Protein AF-A0AAP8KL09-F1 (afdb_monomer)

Foldseek 3Di:
DDDLQVLLVQLLVLLLVLLLVCLCVVCVPDDPVVSVVVSCVCLDLVNQLVVLVVVPVLVVDDDDPVCVVVVVSPDSVSSSSSSSSVSSVCCVVPNSD

InterPro domains:
  IPR000999 Ribonuclease III domain [PF14622] (2-96)
  IPR000999 Ribonuclease III domain [PS00517] (5-13)
  IPR000999 Ribonuclease III domain [PS50142] (1-95)
  IPR000999 Ribonuclease III domain [SM00535] (1-97)
  IPR000999 Ribonuclease III domain [cd00593] (1-97)
  IPR036389 Ribonuclease III, endonuclease domain superfamily [G3DSA:1.10.1520.10] (1-97)
  IPR036389 Ribonuclease III, endonuclease domain superfamily [SSF69065] (3-97)

Radius of gyration: 14.86 Å; Cα contacts (8 Å, |Δi|>4): 96; chains: 1; bounding box: 31×24×46 Å

Structure (mmCIF, N/CA/C/O backbone):
data_AF-A0AAP8KL09-F1
#
_entry.id   AF-A0AAP8KL09-F1
#
loop_
_atom_site.group_PDB
_atom_site.id
_atom_site.type_symbol
_atom_site.label_atom_id
_atom_site.label_alt_id
_atom_site.label_comp_id
_atom_site.label_asym_id
_atom_site.label_entity_id
_atom_site.label_seq_id
_atom_site.pdbx_PDB_ins_code
_atom_site.Cartn_x
_atom_site.Cartn_y
_atom_site.Cartn_z
_atom_site.occupancy
_atom_site.B_iso_or_equiv
_atom_site.auth_seq_id
_atom_site.auth_comp_id
_atom_site.auth_asym_id
_atom_site.auth_atom_id
_atom_site.pdbx_PDB_model_num
ATOM 1 N N . LEU A 1 1 ? -12.635 -9.277 17.211 1.00 55.38 1 LEU A N 1
ATOM 2 C CA . LEU A 1 1 ? -12.216 -8.737 15.905 1.00 55.38 1 LEU A CA 1
ATOM 3 C C . LEU A 1 1 ? -10.711 -8.798 15.923 1.00 55.38 1 LEU A C 1
ATOM 5 O O . LEU A 1 1 ? -10.133 -8.197 16.820 1.00 55.38 1 LEU A O 1
ATOM 9 N N . ASP A 1 2 ? -10.127 -9.599 15.041 1.00 76.25 2 ASP A N 1
ATOM 10 C CA . ASP A 1 2 ? -8.680 -9.582 14.847 1.00 76.25 2 ASP A CA 1
ATOM 11 C C . ASP A 1 2 ? -8.278 -8.287 14.136 1.00 76.25 2 ASP A C 1
ATOM 13 O O . ASP A 1 2 ? -9.088 -7.678 13.429 1.00 76.25 2 ASP A O 1
ATOM 17 N N . HIS A 1 3 ? -7.044 -7.849 14.368 1.00 85.25 3 HIS A N 1
ATOM 18 C CA . HIS A 1 3 ? -6.483 -6.662 13.733 1.00 85.25 3 HIS A CA 1
ATOM 19 C C . HIS A 1 3 ? -6.243 -6.909 12.235 1.00 85.25 3 HIS A C 1
ATOM 21 O O . HIS A 1 3 ? -5.990 -8.035 11.801 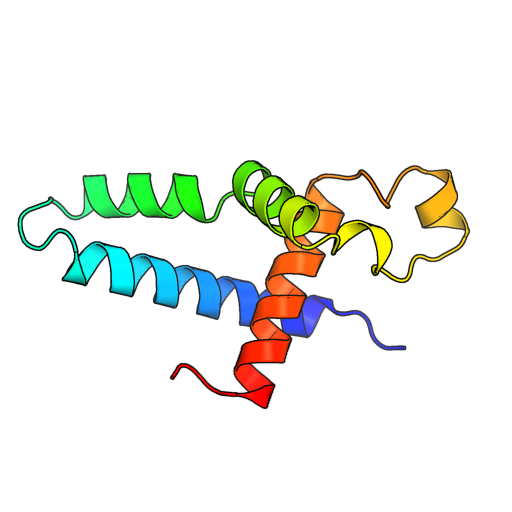1.00 85.25 3 HIS A O 1
ATOM 27 N N . ASN A 1 4 ? -6.338 -5.850 11.433 1.00 94.25 4 ASN A N 1
ATOM 28 C CA . ASN A 1 4 ? -6.195 -5.895 9.977 1.00 94.25 4 ASN A CA 1
ATOM 29 C C . ASN A 1 4 ? -4.730 -5.900 9.493 1.00 94.25 4 ASN A C 1
ATOM 31 O O . ASN A 1 4 ? -4.509 -6.006 8.293 1.00 94.25 4 ASN A O 1
ATOM 35 N N . GLU A 1 5 ? -3.750 -5.891 10.397 1.00 96.56 5 GLU A N 1
ATOM 36 C CA . GLU A 1 5 ? -2.302 -5.855 10.110 1.00 96.56 5 GLU A CA 1
ATOM 37 C C . GLU A 1 5 ? -1.837 -6.978 9.156 1.00 96.56 5 GLU A C 1
ATOM 39 O O . GLU A 1 5 ? -0.953 -6.799 8.324 1.00 96.56 5 GLU A O 1
ATOM 44 N N . ARG A 1 6 ? -2.454 -8.169 9.220 1.00 97.50 6 ARG A N 1
ATOM 45 C CA . ARG A 1 6 ? -2.134 -9.261 8.275 1.00 97.50 6 ARG A CA 1
ATOM 46 C C . ARG A 1 6 ? -2.629 -8.987 6.855 1.00 97.50 6 ARG A C 1
ATOM 48 O O . ARG A 1 6 ? -2.022 -9.472 5.904 1.00 97.50 6 ARG A O 1
ATOM 55 N N . LEU A 1 7 ? -3.757 -8.289 6.728 1.00 98.00 7 LEU A N 1
ATOM 56 C CA . LEU A 1 7 ? -4.298 -7.877 5.435 1.00 98.00 7 LEU A CA 1
ATOM 57 C C . LEU A 1 7 ? -3.510 -6.695 4.883 1.00 98.00 7 LEU A C 1
ATOM 59 O O . LEU A 1 7 ? -3.254 -6.686 3.690 1.00 98.00 7 LEU A O 1
ATOM 63 N N . GLU A 1 8 ? -3.107 -5.753 5.737 1.00 98.31 8 GLU A N 1
ATOM 64 C CA . GLU A 1 8 ? -2.200 -4.647 5.401 1.00 98.31 8 GLU A CA 1
ATOM 65 C C . GLU A 1 8 ? -0.899 -5.185 4.804 1.00 98.31 8 GLU A C 1
ATOM 67 O O . GLU A 1 8 ? -0.601 -4.904 3.649 1.00 98.31 8 GLU A O 1
ATOM 72 N N . PHE A 1 9 ? -0.213 -6.085 5.518 1.00 98.06 9 PHE A N 1
ATOM 73 C CA . PHE A 1 9 ? 1.016 -6.722 5.038 1.00 98.06 9 PHE A CA 1
ATOM 74 C C . PHE A 1 9 ? 0.871 -7.363 3.645 1.00 98.06 9 PHE A C 1
ATOM 76 O O . PHE A 1 9 ? 1.765 -7.271 2.807 1.00 98.06 9 PHE A O 1
ATOM 83 N N . LEU A 1 10 ? -0.251 -8.045 3.389 1.00 98.25 10 LEU A N 1
ATOM 84 C CA . LEU A 1 10 ? -0.525 -8.627 2.073 1.00 98.25 10 LEU A CA 1
ATOM 85 C C . LEU A 1 10 ? -0.853 -7.547 1.033 1.00 98.25 10 LEU A C 1
ATOM 87 O O . LEU A 1 10 ? -0.415 -7.632 -0.112 1.00 98.25 10 LEU A O 1
ATOM 91 N N . GLY A 1 11 ? -1.659 -6.570 1.429 1.00 98.44 11 GLY A N 1
ATOM 92 C CA . GLY A 1 11 ? -2.152 -5.498 0.584 1.00 98.44 11 GLY A CA 1
ATOM 93 C C . GLY A 1 11 ? -1.055 -4.576 0.083 1.00 98.44 11 GLY A C 1
ATOM 94 O O . GLY A 1 11 ? -1.092 -4.225 -1.092 1.00 98.44 11 GLY A O 1
ATOM 95 N N . ASP A 1 12 ? -0.058 -4.266 0.913 1.00 98.25 12 ASP A N 1
ATOM 96 C CA . ASP A 1 12 ? 1.145 -3.526 0.516 1.00 98.25 12 ASP A CA 1
ATOM 97 C C . ASP A 1 12 ? 1.858 -4.230 -0.650 1.00 98.25 12 ASP A C 1
ATOM 99 O O . ASP A 1 12 ? 2.005 -3.671 -1.738 1.00 98.25 12 ASP A O 1
ATOM 103 N N . ALA A 1 13 ? 2.164 -5.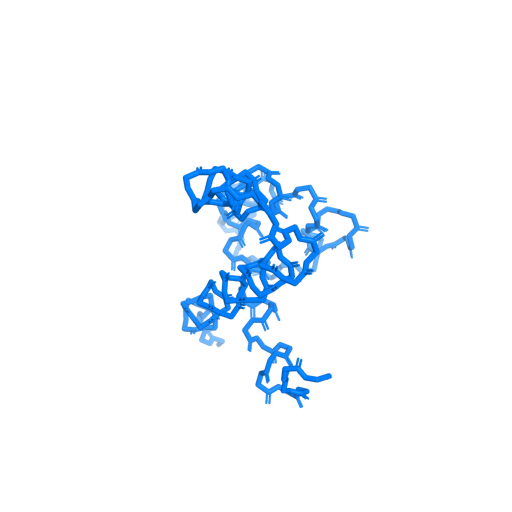523 -0.502 1.00 98.19 13 ALA A N 1
ATOM 104 C CA . ALA A 1 13 ? 2.814 -6.301 -1.558 1.00 98.19 13 ALA A CA 1
ATOM 105 C C . ALA A 1 13 ? 1.981 -6.372 -2.855 1.00 98.19 13 ALA A C 1
ATOM 107 O O . ALA A 1 13 ? 2.523 -6.290 -3.964 1.00 98.19 13 ALA A O 1
ATOM 108 N N . VAL A 1 14 ? 0.657 -6.519 -2.738 1.00 98.12 14 VAL A N 1
ATOM 109 C CA . VAL A 1 14 ? -0.258 -6.512 -3.893 1.00 98.12 14 VAL A CA 1
ATOM 110 C C . VAL A 1 14 ? -0.265 -5.143 -4.572 1.00 98.12 14 VAL A C 1
ATOM 112 O O . VAL A 1 14 ? -0.205 -5.064 -5.804 1.00 98.12 14 VAL A O 1
ATOM 115 N N . LEU A 1 15 ? -0.321 -4.065 -3.792 1.00 97.88 15 LEU A N 1
ATOM 116 C CA . LEU A 1 15 ? -0.320 -2.695 -4.283 1.00 97.88 15 LEU A CA 1
ATOM 117 C C . LEU A 1 15 ? 0.990 -2.376 -5.011 1.00 97.88 15 LEU A C 1
ATOM 119 O O . LEU A 1 15 ? 0.955 -1.879 -6.142 1.00 97.88 15 LEU A O 1
ATOM 123 N N . GLU A 1 16 ? 2.134 -2.720 -4.416 1.00 97.50 16 GLU A N 1
ATOM 124 C CA . GLU A 1 16 ? 3.450 -2.550 -5.029 1.00 97.50 16 GLU A CA 1
ATOM 125 C C . GLU A 1 16 ? 3.537 -3.264 -6.378 1.00 97.50 16 GLU A C 1
ATOM 127 O O . GLU A 1 16 ? 3.933 -2.649 -7.374 1.00 97.50 16 GLU A O 1
ATOM 132 N N . LEU A 1 17 ? 3.135 -4.540 -6.434 1.00 97.44 17 LEU A N 1
ATOM 133 C CA . LEU A 1 17 ? 3.162 -5.332 -7.661 1.00 97.44 17 LEU A CA 1
ATOM 134 C C . LEU A 1 17 ? 2.244 -4.738 -8.732 1.00 97.44 17 LEU A C 1
ATOM 136 O O . LEU A 1 17 ? 2.661 -4.589 -9.882 1.00 97.44 17 LEU A O 1
ATOM 140 N N . THR A 1 18 ? 1.016 -4.376 -8.360 1.00 97.19 18 THR A N 1
ATOM 141 C CA . THR A 1 18 ? 0.007 -3.842 -9.284 1.00 97.19 18 THR A CA 1
ATOM 142 C C . THR A 1 18 ? 0.479 -2.531 -9.908 1.00 97.19 18 THR A C 1
ATOM 144 O O . THR A 1 18 ? 0.446 -2.365 -11.131 1.00 97.19 18 THR A O 1
ATOM 147 N N . VAL A 1 19 ? 1.003 -1.610 -9.092 1.00 97.56 19 VAL A N 1
ATOM 148 C CA . VAL A 1 19 ? 1.538 -0.331 -9.578 1.00 97.56 19 VAL A CA 1
ATOM 149 C C . VAL A 1 19 ? 2.806 -0.547 -10.403 1.00 97.56 19 VAL A C 1
ATOM 151 O O . VAL A 1 19 ? 2.937 0.041 -11.479 1.00 97.56 19 VAL A O 1
ATOM 154 N N . SER A 1 20 ? 3.723 -1.415 -9.959 1.00 98.00 20 SER A N 1
ATOM 155 C CA . SER A 1 20 ? 4.916 -1.785 -10.731 1.00 98.00 20 SER A CA 1
ATOM 156 C C . SER A 1 20 ? 4.550 -2.331 -12.109 1.00 98.00 20 SER A C 1
ATOM 158 O O . SER A 1 20 ? 5.129 -1.901 -13.107 1.00 98.00 20 SER A O 1
ATOM 160 N N . ARG A 1 21 ? 3.572 -3.241 -12.179 1.00 97.56 21 ARG A N 1
ATOM 161 C CA . ARG A 1 21 ? 3.112 -3.844 -13.430 1.00 97.56 21 ARG A CA 1
ATOM 162 C C . ARG A 1 21 ? 2.504 -2.802 -14.361 1.00 97.56 21 ARG A C 1
ATOM 164 O O . ARG A 1 21 ? 2.886 -2.738 -15.528 1.00 97.56 21 ARG A O 1
ATOM 171 N N . TYR A 1 22 ? 1.616 -1.957 -13.838 1.00 97.50 22 TYR A N 1
ATOM 172 C CA . TYR A 1 22 ? 1.003 -0.881 -14.611 1.00 97.50 22 TYR A CA 1
ATOM 173 C C . TYR A 1 22 ? 2.056 0.069 -15.197 1.00 97.50 22 TYR A C 1
ATOM 175 O O . TYR A 1 22 ? 2.011 0.386 -16.385 1.00 97.50 22 TYR A O 1
ATOM 183 N N . LEU A 1 23 ? 3.031 0.503 -14.392 1.00 98.31 23 LEU A N 1
ATOM 184 C CA . LEU A 1 23 ? 4.092 1.405 -14.843 1.00 98.31 23 LEU A CA 1
ATOM 185 C C . LEU A 1 23 ? 5.007 0.755 -15.888 1.00 98.31 23 LEU A C 1
ATOM 187 O O . LEU A 1 23 ? 5.355 1.414 -16.868 1.00 98.31 23 LEU A O 1
ATOM 191 N N . PHE A 1 24 ? 5.361 -0.519 -15.698 1.00 98.12 24 PHE A N 1
ATOM 192 C CA . PHE A 1 24 ? 6.163 -1.292 -16.647 1.00 98.12 24 PHE A CA 1
ATOM 193 C C . PHE A 1 24 ? 5.489 -1.370 -18.024 1.00 98.12 24 PHE A C 1
ATOM 195 O O . PHE A 1 24 ? 6.106 -1.023 -19.031 1.00 98.12 24 PHE A O 1
ATOM 202 N N . ASP A 1 25 ? 4.205 -1.739 -18.066 1.00 97.94 25 ASP A N 1
ATOM 203 C CA . ASP A 1 25 ? 3.452 -1.864 -19.320 1.00 97.94 25 ASP A CA 1
ATOM 204 C C . ASP A 1 25 ? 3.184 -0.498 -19.971 1.00 97.94 25 ASP A C 1
ATOM 206 O O . ASP A 1 25 ? 3.235 -0.351 -21.195 1.00 97.94 25 ASP A O 1
ATOM 210 N N . LYS A 1 26 ? 2.896 0.529 -19.161 1.00 98.38 26 LYS A N 1
ATOM 211 C CA . LYS A 1 26 ? 2.531 1.861 -19.659 1.00 98.38 26 LYS A CA 1
ATOM 212 C C . LYS A 1 26 ? 3.726 2.647 -20.195 1.00 98.38 26 LYS A C 1
ATOM 214 O O . LYS A 1 26 ? 3.547 3.497 -21.072 1.00 98.38 26 LYS A O 1
ATOM 219 N N . HIS A 1 27 ? 4.925 2.389 -19.677 1.00 97.88 27 HIS A N 1
ATOM 220 C CA . HIS A 1 27 ? 6.129 3.156 -19.981 1.00 97.88 27 HIS A CA 1
ATOM 221 C C . HIS A 1 27 ? 7.321 2.262 -20.379 1.00 97.88 27 HIS A C 1
ATOM 223 O O . HIS A 1 27 ? 8.365 2.311 -19.727 1.00 97.88 27 HIS A O 1
ATOM 229 N N . PRO A 1 28 ? 7.234 1.518 -21.500 1.00 97.44 28 PRO A N 1
ATOM 230 C CA . PRO A 1 28 ? 8.225 0.498 -21.875 1.00 97.44 28 PRO A CA 1
ATOM 231 C C . PRO A 1 28 ? 9.637 1.042 -22.151 1.00 97.44 28 PRO A C 1
ATOM 233 O O . PRO A 1 28 ? 10.602 0.286 -22.150 1.00 97.44 28 PRO A O 1
ATOM 236 N N . ASN A 1 29 ? 9.768 2.349 -22.394 1.00 97.81 29 ASN A N 1
ATOM 237 C CA . ASN A 1 29 ? 11.042 3.000 -22.713 1.00 97.81 29 ASN A CA 1
ATOM 238 C C . ASN A 1 29 ? 11.633 3.795 -21.536 1.00 97.81 29 ASN A C 1
ATOM 240 O O . ASN A 1 29 ? 12.679 4.426 -21.698 1.00 97.81 29 ASN A O 1
ATOM 244 N N . LEU A 1 30 ? 10.960 3.842 -20.378 1.00 97.56 30 LEU A N 1
ATOM 245 C CA . LEU A 1 30 ? 11.496 4.544 -19.213 1.00 97.56 30 LEU A CA 1
ATOM 246 C C . LEU A 1 30 ? 12.525 3.669 -18.478 1.00 97.56 30 LEU A C 1
ATOM 248 O O . LEU A 1 30 ? 12.278 2.482 -18.272 1.00 97.56 30 LEU A O 1
ATOM 252 N N . PRO A 1 31 ? 13.654 4.244 -18.026 1.00 98.06 31 PRO A N 1
ATOM 253 C CA . PRO A 1 31 ? 14.603 3.529 -17.181 1.00 98.06 31 PRO A CA 1
ATOM 254 C C . PRO A 1 31 ? 13.980 3.097 -15.849 1.00 98.06 31 PRO A C 1
ATOM 256 O O . PRO A 1 31 ? 13.149 3.816 -15.288 1.00 98.06 31 PRO A O 1
ATOM 259 N N . GLU A 1 32 ? 14.464 1.981 -15.298 1.00 97.81 32 GLU A N 1
ATOM 260 C CA . GLU A 1 32 ? 14.022 1.424 -14.009 1.00 97.81 32 GLU A CA 1
ATOM 261 C C . GLU A 1 32 ? 13.988 2.481 -12.894 1.00 97.81 32 GLU A C 1
ATOM 263 O O . GLU A 1 32 ? 12.957 2.650 -12.250 1.00 97.81 32 GLU A O 1
ATOM 268 N N . GLY A 1 33 ? 15.041 3.291 -12.745 1.00 98.12 33 GLY A N 1
ATOM 269 C CA . GLY A 1 33 ? 15.092 4.310 -11.693 1.00 98.12 33 GLY A CA 1
ATOM 270 C C . GLY A 1 33 ? 13.982 5.369 -11.776 1.00 98.12 33 GLY A C 1
ATOM 271 O O . GLY A 1 33 ? 13.581 5.923 -10.751 1.00 98.12 33 GLY A O 1
ATOM 272 N N . ASN A 1 34 ? 13.446 5.648 -12.970 1.00 98.25 34 ASN A N 1
ATOM 273 C CA . ASN A 1 34 ? 12.292 6.535 -13.122 1.00 98.25 34 ASN A CA 1
ATOM 274 C C . ASN A 1 34 ? 11.001 5.823 -12.707 1.00 98.25 34 ASN A C 1
ATOM 276 O O . ASN A 1 34 ? 10.198 6.409 -11.982 1.00 98.25 34 ASN A O 1
ATOM 280 N N . LEU A 1 35 ? 10.826 4.562 -13.114 1.00 98.44 35 LEU A N 1
ATOM 281 C CA . LEU A 1 35 ? 9.677 3.738 -12.726 1.00 98.44 35 LEU A CA 1
ATOM 282 C C . LEU A 1 35 ? 9.617 3.564 -11.203 1.00 98.44 35 LEU A C 1
ATOM 284 O O . LEU A 1 35 ? 8.561 3.763 -10.607 1.00 98.44 35 LEU A O 1
ATOM 288 N N . THR A 1 36 ? 10.755 3.301 -10.559 1.00 97.88 36 THR A N 1
ATOM 289 C CA . THR A 1 36 ? 10.865 3.154 -9.102 1.00 97.88 36 THR A CA 1
ATOM 290 C C . THR A 1 36 ? 10.479 4.441 -8.366 1.00 97.88 36 THR A C 1
ATOM 292 O O . THR A 1 36 ? 9.710 4.393 -7.407 1.00 97.88 36 THR A O 1
ATOM 295 N N . LYS A 1 37 ? 10.913 5.616 -8.848 1.00 98.19 37 LYS A N 1
ATOM 296 C CA . LYS A 1 37 ? 10.490 6.916 -8.286 1.00 98.19 37 LYS A CA 1
ATOM 297 C C . LYS A 1 37 ? 8.991 7.169 -8.447 1.00 98.19 37 LYS A C 1
ATOM 299 O O . LYS A 1 37 ? 8.350 7.677 -7.526 1.00 98.19 37 LYS A O 1
ATOM 304 N N . MET A 1 38 ? 8.436 6.827 -9.610 1.00 98.19 38 MET A N 1
ATOM 305 C CA . MET A 1 38 ? 7.001 6.956 -9.868 1.00 98.19 38 MET A CA 1
ATOM 306 C C . MET A 1 38 ? 6.199 6.042 -8.944 1.00 98.19 38 MET A C 1
ATOM 308 O O . MET A 1 38 ? 5.284 6.525 -8.283 1.00 98.19 38 MET A O 1
ATOM 312 N N . ARG A 1 39 ? 6.581 4.762 -8.829 1.00 98.25 39 ARG A N 1
ATOM 313 C CA . ARG A 1 39 ? 5.945 3.815 -7.907 1.00 98.25 39 ARG A CA 1
ATOM 314 C C . ARG A 1 39 ? 5.968 4.351 -6.485 1.00 98.25 39 ARG A C 1
ATOM 316 O O . ARG A 1 39 ? 4.905 4.480 -5.897 1.00 98.25 39 ARG A O 1
ATOM 323 N N . ALA A 1 40 ? 7.141 4.736 -5.977 1.00 97.56 40 ALA A N 1
ATOM 324 C CA . ALA A 1 40 ? 7.295 5.255 -4.618 1.00 97.56 40 ALA A CA 1
ATOM 325 C C . ALA A 1 40 ? 6.413 6.484 -4.341 1.00 97.56 40 ALA A C 1
ATOM 327 O O . ALA A 1 40 ? 5.959 6.675 -3.223 1.00 97.56 40 ALA A O 1
ATOM 328 N N . THR A 1 41 ? 6.144 7.311 -5.356 1.00 97.31 41 THR A N 1
ATOM 329 C CA . THR A 1 41 ? 5.240 8.465 -5.225 1.00 97.31 41 THR A CA 1
ATOM 330 C C . THR A 1 41 ? 3.764 8.049 -5.199 1.00 97.31 41 THR A C 1
ATOM 332 O O . THR A 1 41 ? 2.941 8.714 -4.577 1.00 97.31 41 THR A O 1
ATOM 335 N N . ILE A 1 42 ? 3.404 6.965 -5.886 1.00 96.38 42 ILE A N 1
ATOM 336 C CA . ILE A 1 42 ? 2.026 6.461 -5.947 1.00 96.38 42 ILE A CA 1
ATOM 337 C C . ILE A 1 42 ? 1.672 5.672 -4.683 1.00 96.38 42 ILE A C 1
ATOM 339 O O . ILE A 1 42 ? 0.574 5.845 -4.164 1.00 96.38 42 ILE A O 1
ATOM 343 N N . VAL A 1 43 ? 2.590 4.834 -4.194 1.00 96.88 43 VAL A N 1
ATOM 344 C CA . VAL A 1 43 ? 2.355 3.918 -3.062 1.00 96.88 43 VAL A CA 1
ATOM 345 C C . VAL A 1 43 ? 2.742 4.513 -1.704 1.00 96.88 43 VAL A C 1
ATOM 347 O O . VAL A 1 43 ? 2.839 3.795 -0.724 1.00 96.88 43 VAL A O 1
ATOM 350 N N . CYS A 1 44 ? 2.999 5.821 -1.616 1.00 97.38 44 CYS A N 1
ATOM 351 C CA . CYS A 1 44 ? 3.323 6.453 -0.338 1.00 97.38 44 CYS A CA 1
ATOM 352 C C . CYS A 1 44 ? 2.075 6.854 0.457 1.00 97.38 44 CYS A C 1
ATOM 354 O O . CYS A 1 44 ? 1.042 7.207 -0.117 1.00 97.38 44 CYS A O 1
ATOM 356 N N . GLU A 1 45 ? 2.224 6.915 1.783 1.00 97.81 45 GLU A N 1
ATOM 357 C CA . GLU A 1 45 ? 1.164 7.268 2.738 1.00 97.81 45 GLU A CA 1
ATOM 358 C C . GLU A 1 45 ? 0.320 8.493 2.310 1.00 97.81 45 GLU A C 1
ATOM 360 O O . GLU A 1 45 ? -0.907 8.375 2.264 1.00 97.81 45 GLU A O 1
ATOM 365 N N . PRO A 1 46 ? 0.891 9.648 1.896 1.00 97.75 46 PRO A N 1
ATOM 366 C CA . PRO A 1 46 ? 0.078 10.783 1.453 1.00 97.75 46 PRO A CA 1
ATOM 367 C C . PRO A 1 46 ? -0.858 10.461 0.280 1.00 97.75 46 PRO A C 1
ATOM 369 O O . PRO A 1 46 ? -1.999 10.926 0.251 1.00 97.75 46 PRO A O 1
ATOM 372 N N . SER A 1 47 ? -0.392 9.669 -0.688 1.00 97.56 47 SER A N 1
ATOM 373 C CA . SER A 1 47 ? -1.192 9.250 -1.841 1.00 97.56 47 SER A CA 1
ATOM 374 C C . SER A 1 47 ? -2.309 8.297 -1.416 1.00 97.56 47 SER A C 1
ATOM 376 O O . SER A 1 47 ? -3.456 8.476 -1.834 1.00 97.56 47 SER A O 1
ATOM 378 N N . LEU A 1 48 ? -2.013 7.346 -0.526 1.00 98.06 48 LEU A N 1
ATOM 379 C CA . LEU A 1 48 ? -2.994 6.375 -0.032 1.00 98.06 48 LEU A CA 1
ATOM 380 C C . LEU A 1 48 ? -4.089 7.038 0.803 1.00 98.06 48 LEU A C 1
A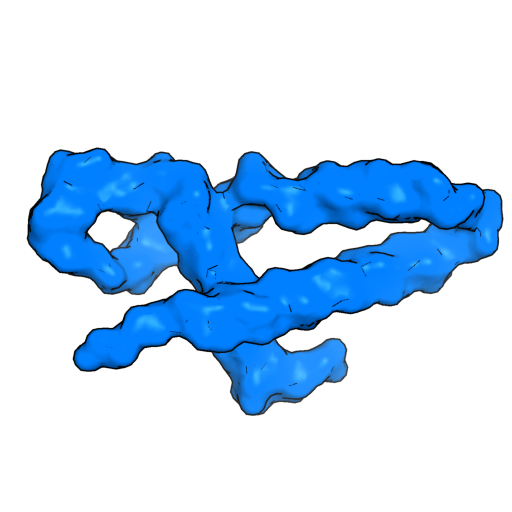TOM 382 O O . LEU A 1 48 ? -5.268 6.748 0.604 1.00 98.06 48 LEU A O 1
ATOM 386 N N . VAL A 1 49 ? -3.745 8.029 1.627 1.00 98.00 49 VAL A N 1
ATOM 387 C CA . VAL A 1 49 ? -4.727 8.851 2.352 1.00 98.00 49 VAL A CA 1
ATOM 388 C C . VAL A 1 49 ? -5.668 9.578 1.388 1.00 98.00 49 VAL A C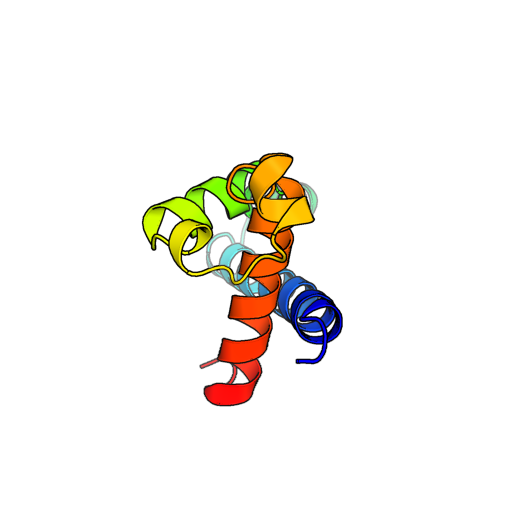 1
ATOM 390 O O . VAL A 1 49 ? -6.880 9.619 1.609 1.00 98.00 49 VAL A O 1
ATOM 393 N N . ILE A 1 50 ? -5.145 10.133 0.289 1.00 97.44 50 ILE A N 1
ATOM 394 C CA . ILE A 1 50 ? -5.978 10.781 -0.735 1.00 97.44 50 ILE A CA 1
ATOM 395 C C . ILE A 1 50 ? -6.949 9.771 -1.359 1.00 97.44 50 ILE A C 1
ATOM 397 O O . ILE A 1 50 ? -8.120 10.101 -1.564 1.00 97.44 50 ILE A O 1
ATOM 401 N N . PHE A 1 51 ? -6.495 8.556 -1.672 1.00 96.38 51 PHE A N 1
ATOM 402 C CA . PHE A 1 51 ? -7.350 7.522 -2.263 1.00 96.38 51 PHE A CA 1
ATOM 403 C C . PHE A 1 51 ? -8.407 7.009 -1.285 1.00 96.38 51 PHE A C 1
ATOM 405 O O . PHE A 1 51 ? -9.581 6.945 -1.649 1.00 96.38 51 PHE A O 1
ATOM 412 N N . ALA A 1 52 ? -8.025 6.747 -0.037 1.00 97.19 52 ALA A N 1
ATOM 413 C CA . ALA A 1 52 ? -8.930 6.344 1.031 1.00 97.19 52 ALA A CA 1
ATOM 414 C C . ALA A 1 52 ? 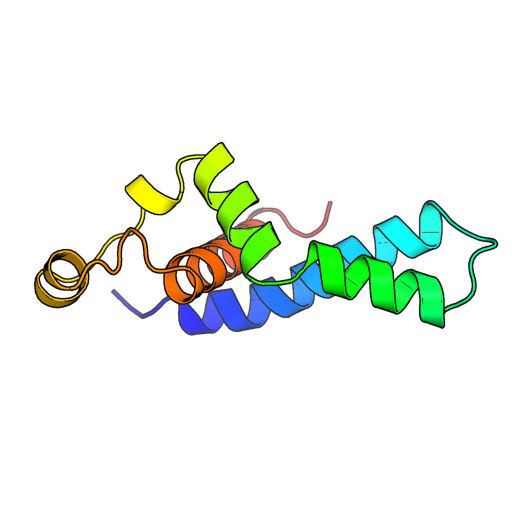-10.046 7.377 1.255 1.00 97.19 52 ALA A C 1
ATOM 416 O O . ALA A 1 52 ? -11.226 7.025 1.297 1.00 97.19 52 ALA A O 1
ATOM 417 N N . ASN A 1 53 ? -9.700 8.666 1.309 1.00 95.38 53 ASN A N 1
ATOM 418 C CA . ASN A 1 53 ? -10.679 9.739 1.486 1.00 95.38 53 ASN A CA 1
ATOM 419 C C . ASN A 1 53 ? -11.636 9.867 0.292 1.00 95.38 53 ASN A C 1
ATOM 421 O O . ASN A 1 53 ? -12.818 10.144 0.480 1.00 95.38 53 ASN A O 1
ATOM 425 N N . LYS A 1 54 ? -11.166 9.633 -0.943 1.00 96.88 54 LYS A N 1
ATOM 426 C CA . LYS A 1 54 ? -12.021 9.682 -2.145 1.00 96.88 54 LYS A CA 1
ATOM 427 C C . LYS A 1 54 ? -13.143 8.647 -2.130 1.00 96.88 54 LYS A C 1
ATOM 429 O O . LYS A 1 54 ? -14.200 8.913 -2.696 1.00 96.88 54 LYS A O 1
ATOM 434 N N . ILE A 1 55 ? -12.915 7.494 -1.506 1.00 96.19 55 ILE A N 1
ATOM 435 C CA . ILE A 1 55 ? -13.921 6.431 -1.371 1.00 96.19 55 ILE A CA 1
ATOM 436 C C . ILE A 1 55 ? -14.645 6.471 -0.016 1.00 96.19 55 ILE A C 1
ATOM 438 O O . ILE A 1 55 ? -15.461 5.598 0.266 1.00 96.19 55 ILE A O 1
ATOM 442 N N . GLY A 1 56 ? -14.360 7.472 0.826 1.00 96.00 56 GLY A N 1
ATOM 443 C CA . GLY A 1 56 ? -14.936 7.596 2.166 1.00 96.00 56 GLY A CA 1
ATOM 444 C C . GLY A 1 56 ? -14.495 6.496 3.135 1.00 96.00 56 GLY A C 1
ATOM 445 O O . GLY A 1 56 ? -15.212 6.212 4.093 1.00 96.00 56 GLY A O 1
ATOM 446 N N . LEU A 1 57 ? -13.341 5.859 2.895 1.00 96.06 57 LEU A N 1
ATOM 447 C CA . LEU A 1 57 ? -12.858 4.741 3.712 1.00 96.06 57 LEU A CA 1
ATOM 448 C C . LEU A 1 57 ? -12.637 5.168 5.163 1.00 96.06 57 LEU A C 1
ATOM 450 O O . LEU A 1 57 ? -12.977 4.424 6.076 1.00 96.06 57 LEU A O 1
ATOM 454 N N . ASN A 1 58 ? -12.129 6.382 5.375 1.00 93.38 58 ASN A N 1
ATOM 455 C CA . ASN A 1 58 ? -11.870 6.960 6.692 1.00 93.38 58 ASN A CA 1
ATOM 456 C C . ASN A 1 58 ? -13.107 6.919 7.615 1.00 93.38 58 ASN A C 1
ATOM 458 O O . ASN A 1 58 ? -12.974 6.649 8.805 1.00 93.38 58 ASN A O 1
ATOM 462 N N . GLU A 1 59 ? -14.316 7.117 7.084 1.00 93.94 59 GLU A N 1
ATOM 463 C CA . GLU A 1 59 ? -15.566 7.055 7.858 1.00 93.94 59 GLU A CA 1
ATOM 464 C C . GLU A 1 59 ? -16.001 5.615 8.174 1.00 93.94 59 GLU A C 1
ATOM 466 O O . GLU A 1 59 ? -16.706 5.369 9.152 1.00 93.94 59 GLU A O 1
ATOM 471 N N . MET A 1 60 ? -15.546 4.641 7.386 1.00 95.00 60 MET A N 1
ATOM 472 C CA . MET A 1 60 ? -15.900 3.227 7.538 1.00 95.00 60 MET A CA 1
ATOM 473 C C . MET A 1 60 ? -14.989 2.481 8.520 1.00 95.00 60 MET A C 1
ATOM 475 O O . MET A 1 60 ? -15.336 1.384 8.961 1.00 95.00 60 MET A O 1
ATOM 479 N N . ILE A 1 61 ? -13.840 3.058 8.892 1.00 94.62 61 ILE A N 1
ATOM 480 C CA . ILE A 1 61 ? -12.902 2.412 9.815 1.00 94.62 61 ILE A CA 1
ATOM 481 C C . ILE A 1 61 ? -13.533 2.292 11.209 1.00 94.62 61 ILE A C 1
ATOM 483 O O . ILE A 1 61 ? -13.969 3.274 11.826 1.00 94.62 61 ILE A O 1
ATOM 487 N N . LEU A 1 62 ? -13.543 1.059 11.718 1.00 94.31 62 LEU A N 1
ATOM 488 C CA . LEU A 1 62 ? -13.955 0.742 13.079 1.00 94.31 62 LEU A CA 1
ATOM 489 C C . LEU A 1 62 ? -12.807 1.035 14.043 1.00 94.31 62 LEU A C 1
ATOM 491 O O . LEU A 1 62 ? -11.790 0.345 14.044 1.00 94.31 62 LEU A O 1
ATOM 495 N N . LEU A 1 63 ? -12.994 2.041 14.895 1.00 93.75 63 LEU A N 1
ATOM 496 C CA . LEU A 1 63 ? -12.000 2.460 15.875 1.00 93.75 63 LEU A CA 1
ATOM 497 C C . LEU A 1 63 ? -12.463 2.171 17.300 1.00 93.75 63 LEU A C 1
ATOM 499 O O . LEU A 1 63 ? -13.636 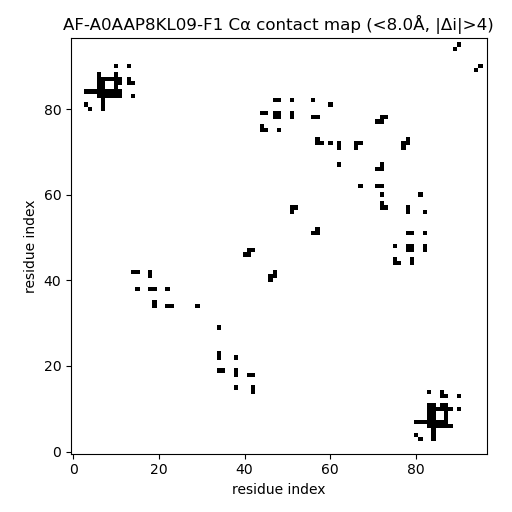2.306 17.658 1.00 93.75 63 LEU A O 1
ATOM 503 N N . GLY A 1 64 ? -11.503 1.811 18.151 1.00 93.62 64 GLY A N 1
ATOM 504 C CA . GLY A 1 64 ? -11.723 1.809 19.590 1.00 93.62 64 GLY A CA 1
ATOM 505 C C . GLY A 1 64 ? -12.008 3.227 20.091 1.00 93.62 64 GLY A C 1
ATOM 506 O O . GLY A 1 64 ? -11.469 4.203 19.576 1.00 93.62 64 GLY A O 1
ATOM 507 N N . LYS A 1 65 ? -12.807 3.362 21.156 1.00 9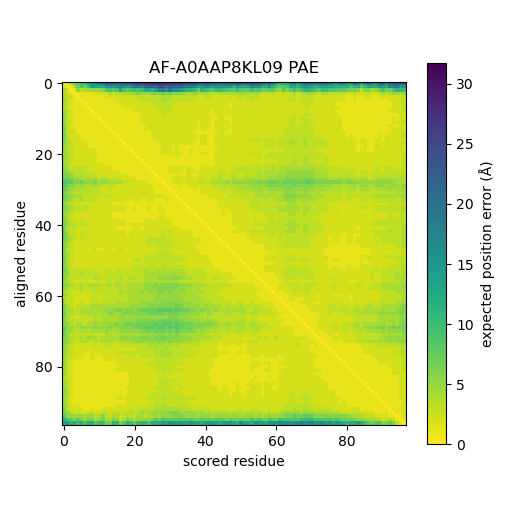4.31 65 LYS A N 1
ATOM 508 C CA . LYS A 1 65 ? -13.180 4.676 21.725 1.00 94.31 65 LYS A CA 1
ATOM 509 C C . LYS A 1 65 ? -11.979 5.562 22.086 1.00 94.31 65 LYS A C 1
ATOM 511 O O . LYS A 1 65 ? -12.114 6.780 22.091 1.00 94.31 65 LYS A O 1
ATOM 516 N N . GLY A 1 66 ? -10.850 4.960 22.467 1.00 95.69 66 GLY A N 1
ATOM 517 C CA . GLY A 1 66 ? -9.607 5.683 22.744 1.00 95.69 66 GLY A CA 1
ATOM 518 C C . GLY A 1 66 ? -8.990 6.253 21.470 1.00 95.69 66 GLY A C 1
ATOM 519 O O . GLY A 1 66 ? -8.724 7.448 21.418 1.00 95.69 66 GLY A O 1
ATOM 520 N N . GLU A 1 67 ? -8.858 5.415 20.442 1.00 94.06 67 GLU A N 1
ATOM 521 C CA . GLU A 1 67 ? -8.281 5.783 19.146 1.00 94.06 67 GLU A CA 1
ATOM 522 C C . GLU A 1 67 ? -9.120 6.844 18.423 1.00 94.06 67 GLU A C 1
ATOM 524 O O . GLU A 1 67 ? -8.587 7.792 17.855 1.00 94.06 67 GLU A O 1
ATOM 529 N N . GLU A 1 68 ? -10.447 6.749 18.525 1.00 95.31 68 GLU A N 1
ATOM 530 C CA . GLU A 1 68 ? -11.359 7.776 18.014 1.00 95.31 68 GLU A CA 1
ATOM 531 C C . GLU A 1 68 ? -11.096 9.137 18.681 1.00 95.31 68 GLU A C 1
ATOM 533 O O . GLU A 1 68 ? -10.939 10.157 18.013 1.00 95.31 68 GLU A O 1
ATOM 538 N N . LYS A 1 69 ? -10.988 9.158 20.016 1.00 95.31 69 LYS A N 1
ATOM 539 C CA . LYS A 1 69 ? -10.780 10.392 20.793 1.00 95.31 69 LYS A CA 1
ATOM 540 C C . LYS A 1 69 ? -9.429 11.051 20.532 1.00 95.31 69 LYS A C 1
ATOM 542 O O . LYS A 1 69 ? -9.319 12.263 20.694 1.00 95.31 69 LYS A O 1
ATOM 547 N N . THR A 1 70 ? -8.412 10.277 20.169 1.00 95.62 70 THR A N 1
ATOM 548 C CA . THR A 1 70 ? -7.069 10.780 19.846 1.00 95.62 70 THR A CA 1
ATOM 549 C C . THR A 1 70 ? -6.910 11.126 18.363 1.00 95.62 70 THR A C 1
ATOM 551 O O . THR A 1 70 ? -5.793 11.382 17.912 1.00 95.62 70 THR A O 1
ATOM 554 N N . GLY A 1 71 ? -8.008 11.162 17.598 1.00 94.25 71 GLY A N 1
ATOM 555 C CA . GLY A 1 71 ? -8.005 11.573 16.195 1.00 94.25 71 GLY A CA 1
ATOM 556 C C . GLY A 1 71 ? -7.520 10.495 15.226 1.00 94.25 71 GLY A C 1
ATOM 557 O O . GLY A 1 71 ? -7.061 10.826 14.134 1.00 94.25 71 GLY A O 1
ATOM 558 N N . GLY A 1 72 ? -7.611 9.213 15.594 1.00 94.75 72 GLY A N 1
ATOM 559 C CA . GLY A 1 72 ? -7.222 8.093 14.732 1.00 94.75 72 GLY A CA 1
ATOM 560 C C . GLY A 1 72 ? -7.918 8.109 13.368 1.00 94.75 72 GLY A C 1
ATOM 561 O O . GLY A 1 72 ? -7.282 7.823 12.361 1.00 94.75 72 GLY A O 1
ATOM 562 N N . ARG A 1 73 ? -9.177 8.565 13.306 1.00 94.50 73 ARG A N 1
ATOM 563 C CA . ARG A 1 73 ? -9.969 8.670 12.065 1.00 94.50 73 ARG A CA 1
ATOM 564 C C . ARG A 1 73 ? -9.366 9.601 11.012 1.00 94.50 73 ARG A C 1
ATOM 566 O O . ARG A 1 73 ? -9.677 9.472 9.834 1.00 94.50 73 ARG A O 1
ATOM 573 N N . THR A 1 74 ? -8.519 10.537 11.432 1.00 94.88 74 THR A N 1
ATOM 574 C CA . THR A 1 74 ? -7.836 11.494 10.552 1.00 94.88 74 THR A CA 1
ATOM 575 C C . THR A 1 74 ? -6.325 11.274 10.513 1.00 94.88 74 THR A C 1
ATOM 577 O O . THR A 1 74 ? -5.612 12.088 9.929 1.00 94.88 74 THR A O 1
ATOM 580 N N . ARG A 1 75 ? -5.807 10.228 11.172 1.00 97.12 75 ARG A N 1
ATOM 581 C CA . ARG A 1 75 ? -4.367 9.974 11.245 1.00 97.12 75 ARG A CA 1
ATOM 582 C C . ARG A 1 75 ? -3.888 9.358 9.922 1.00 97.12 75 ARG A C 1
ATOM 584 O O . ARG A 1 75 ? -4.383 8.288 9.575 1.00 97.12 75 ARG A O 1
ATOM 591 N N . PRO A 1 76 ? -2.923 9.982 9.218 1.00 97.19 76 PRO A N 1
ATOM 592 C CA . PRO A 1 76 ? -2.454 9.506 7.917 1.00 97.19 76 PRO A CA 1
ATOM 593 C C . PRO A 1 76 ? -2.026 8.038 7.900 1.00 97.19 76 PRO A C 1
ATOM 595 O O . PRO A 1 76 ? -2.551 7.286 7.086 1.00 97.19 76 PRO A O 1
ATOM 598 N N . SER A 1 77 ? -1.175 7.626 8.845 1.00 96.56 77 SER A N 1
ATOM 599 C CA . SER A 1 77 ? -0.689 6.245 8.934 1.00 96.56 77 SER A CA 1
ATOM 600 C C . SER A 1 77 ? -1.842 5.247 9.047 1.00 96.56 77 SER A C 1
ATOM 602 O O . SER A 1 77 ? -2.000 4.391 8.197 1.00 96.56 77 SER A O 1
ATOM 604 N N . LEU A 1 78 ? -2.765 5.465 9.989 1.00 96.50 78 LEU A N 1
ATOM 605 C CA . LEU A 1 78 ? -3.909 4.575 10.203 1.00 96.50 78 LEU A CA 1
ATOM 606 C C . LEU A 1 78 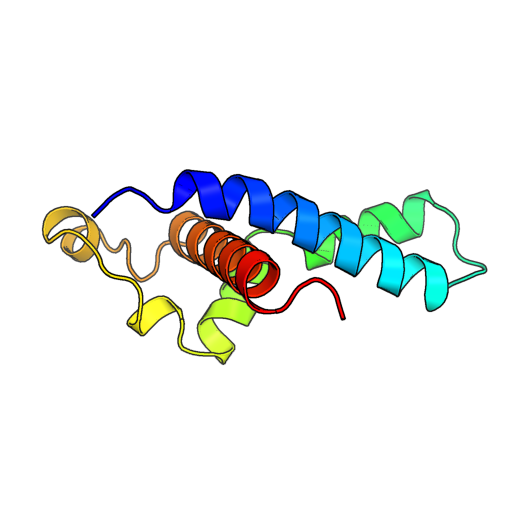? -4.799 4.451 8.957 1.00 96.50 78 LEU A C 1
ATOM 608 O O . LEU A 1 78 ? -5.291 3.369 8.643 1.00 96.50 78 LEU A O 1
ATOM 612 N N . ILE A 1 79 ? -5.039 5.563 8.261 1.00 97.56 79 ILE A N 1
ATOM 613 C CA . ILE A 1 79 ? -5.844 5.573 7.034 1.00 97.56 79 ILE A CA 1
ATOM 614 C C . ILE A 1 79 ? -5.117 4.829 5.905 1.00 97.56 79 ILE A C 1
ATOM 616 O O . ILE A 1 79 ? -5.767 4.109 5.149 1.00 97.56 79 ILE A O 1
ATOM 620 N N . SER A 1 80 ? -3.799 5.007 5.791 1.00 98.06 80 SER A N 1
ATOM 621 C CA . SER A 1 80 ? -2.955 4.312 4.816 1.00 98.06 80 SER A CA 1
ATOM 622 C C . SER A 1 80 ? -2.957 2.804 5.061 1.00 98.06 80 SER A C 1
ATOM 624 O O . SER A 1 80 ? -3.324 2.052 4.161 1.00 98.06 80 SER A O 1
ATOM 626 N N . ASP A 1 81 ? -2.697 2.380 6.298 1.00 97.69 81 ASP A N 1
ATOM 627 C CA . ASP A 1 81 ? -2.693 0.974 6.716 1.00 97.69 81 ASP A CA 1
ATOM 628 C C . ASP A 1 81 ? -4.066 0.323 6.455 1.00 97.69 81 ASP A C 1
ATOM 630 O O . ASP A 1 81 ? -4.188 -0.795 5.951 1.00 97.69 81 ASP A O 1
ATOM 634 N N . ALA A 1 82 ? -5.153 1.053 6.737 1.00 97.31 82 ALA A N 1
ATOM 635 C CA . ALA A 1 82 ? -6.509 0.593 6.445 1.00 97.31 82 ALA A CA 1
ATOM 636 C C . ALA A 1 82 ? -6.784 0.463 4.939 1.00 97.31 82 ALA A C 1
ATOM 638 O O . ALA A 1 82 ? -7.526 -0.435 4.531 1.00 97.31 82 ALA A O 1
ATOM 639 N N . PHE A 1 83 ? -6.213 1.343 4.115 1.00 98.06 83 PHE A N 1
ATOM 640 C CA . PHE A 1 83 ? -6.328 1.267 2.662 1.00 98.06 83 PHE A CA 1
ATOM 641 C C . PHE A 1 83 ? -5.580 0.052 2.111 1.00 98.06 83 PHE A C 1
ATOM 643 O O . PHE A 1 83 ? -6.151 -0.701 1.326 1.00 98.06 83 PHE A O 1
ATOM 650 N N . GLU A 1 84 ? -4.355 -0.197 2.569 1.00 98.38 84 GLU A N 1
ATOM 651 C CA . GLU A 1 84 ? -3.597 -1.402 2.216 1.00 98.38 84 GLU A CA 1
ATOM 652 C C . GLU A 1 84 ? -4.341 -2.661 2.659 1.00 98.38 84 GLU A C 1
ATOM 654 O O . GLU A 1 84 ? -4.567 -3.561 1.853 1.00 98.38 84 GLU A O 1
ATOM 659 N N . ALA A 1 85 ? -4.858 -2.694 3.888 1.00 98.06 85 ALA A N 1
ATOM 660 C CA . ALA A 1 85 ? -5.673 -3.809 4.355 1.00 98.06 85 ALA A CA 1
ATOM 661 C C . ALA A 1 85 ? -6.926 -4.042 3.498 1.00 98.06 85 ALA A C 1
ATOM 663 O O . ALA A 1 85 ? -7.308 -5.190 3.258 1.00 98.06 85 ALA A O 1
ATOM 664 N N . PHE A 1 86 ? -7.565 -2.973 3.019 1.00 97.31 86 PHE A N 1
ATOM 665 C CA . PHE A 1 86 ? -8.688 -3.076 2.093 1.00 97.31 86 PHE A CA 1
ATOM 666 C C . PHE A 1 86 ? -8.268 -3.690 0.750 1.00 97.31 86 PHE A C 1
ATOM 668 O O . PHE A 1 86 ? -8.957 -4.584 0.260 1.00 97.31 86 PHE A O 1
ATOM 675 N N . ILE A 1 87 ? -7.123 -3.288 0.190 1.00 97.69 87 ILE A N 1
ATOM 676 C CA . ILE A 1 87 ? -6.557 -3.908 -1.019 1.00 97.69 87 ILE A CA 1
ATOM 677 C C . ILE A 1 87 ? -6.244 -5.389 -0.781 1.00 97.69 87 ILE A C 1
ATOM 679 O O . ILE A 1 87 ? -6.605 -6.229 -1.603 1.00 97.69 87 ILE A O 1
ATOM 683 N N . GLY A 1 88 ? -5.638 -5.733 0.358 1.00 98.00 88 GLY A N 1
ATOM 684 C CA . GLY A 1 88 ? -5.351 -7.119 0.727 1.00 98.00 88 GLY A CA 1
ATOM 685 C C . GLY A 1 88 ? -6.617 -7.971 0.838 1.00 98.00 88 GLY A C 1
ATOM 686 O O . GLY A 1 88 ? -6.650 -9.102 0.354 1.00 98.00 88 GLY A O 1
ATOM 687 N N . ALA A 1 89 ? -7.686 -7.422 1.421 1.00 97.31 89 ALA A N 1
ATOM 688 C CA . ALA A 1 89 ? -8.986 -8.086 1.488 1.00 97.31 89 ALA A CA 1
ATOM 689 C C . ALA A 1 89 ? -9.613 -8.272 0.100 1.00 97.31 89 ALA A C 1
ATOM 691 O O . ALA A 1 89 ? -10.074 -9.367 -0.214 1.00 97.31 89 ALA A O 1
ATOM 692 N N . LEU A 1 90 ? -9.595 -7.228 -0.736 1.00 96.88 90 LEU A N 1
ATOM 693 C CA . LEU A 1 90 ? -10.128 -7.277 -2.097 1.00 96.88 90 LEU A CA 1
ATOM 694 C C . LEU A 1 90 ? -9.394 -8.319 -2.947 1.00 96.88 90 LEU A C 1
ATOM 696 O O . LEU A 1 90 ? -10.030 -9.082 -3.664 1.00 96.88 90 LEU A O 1
ATOM 700 N N . TYR A 1 91 ? -8.071 -8.399 -2.814 1.00 98.00 91 TYR A N 1
ATOM 701 C CA . TYR A 1 91 ? -7.259 -9.400 -3.497 1.00 98.00 91 TYR A CA 1
ATOM 702 C C . TYR A 1 91 ? -7.614 -10.833 -3.085 1.00 98.00 91 TYR A C 1
ATOM 704 O O . TYR A 1 91 ? -7.698 -11.716 -3.933 1.00 98.00 91 TYR A O 1
ATOM 712 N N . LEU A 1 92 ? -7.850 -11.087 -1.795 1.00 97.56 92 LEU A N 1
ATOM 713 C CA . LEU A 1 92 ? -8.268 -12.417 -1.337 1.00 97.56 92 LEU A CA 1
ATOM 714 C C . LEU A 1 92 ? -9.675 -12.793 -1.814 1.00 97.56 92 LEU A C 1
ATOM 716 O O . LEU A 1 92 ? -9.956 -13.977 -1.985 1.00 97.56 92 LEU A O 1
ATOM 720 N N . ASP A 1 93 ? -10.545 -11.802 -1.996 1.00 97.81 93 ASP A N 1
ATOM 721 C CA . ASP A 1 93 ? -11.935 -12.002 -2.400 1.00 97.81 93 ASP A CA 1
ATOM 722 C C . ASP A 1 93 ? -12.089 -12.166 -3.922 1.00 97.81 93 ASP A C 1
ATOM 724 O O . ASP A 1 93 ? -12.817 -13.045 -4.379 1.00 97.81 93 ASP A O 1
ATOM 728 N N . GLN A 1 94 ? -11.384 -11.347 -4.709 1.00 96.94 94 GLN A N 1
ATOM 729 C CA . GLN A 1 94 ? -11.570 -11.242 -6.162 1.00 96.94 94 GLN A CA 1
ATOM 730 C C . GLN A 1 94 ? -10.360 -11.716 -6.983 1.00 96.94 94 GLN A C 1
ATOM 732 O O . GLN A 1 94 ? -10.499 -12.000 -8.169 1.00 96.94 94 GLN A O 1
ATOM 737 N N . GLY A 1 95 ? -9.181 -11.860 -6.376 1.00 93.62 95 GLY A N 1
ATOM 738 C CA . GLY A 1 95 ? -7.935 -12.103 -7.101 1.00 93.62 95 GLY A CA 1
ATOM 739 C C . GLY A 1 95 ? -7.325 -10.818 -7.673 1.00 93.62 95 GLY A C 1
ATOM 740 O O . GLY A 1 95 ? -7.584 -9.718 -7.192 1.00 93.62 95 GLY A O 1
ATOM 741 N N . LEU A 1 96 ? -6.440 -10.975 -8.661 1.00 88.56 96 LEU A N 1
ATOM 742 C CA . LEU A 1 96 ? -5.676 -9.886 -9.293 1.00 88.56 96 LEU A CA 1
ATOM 743 C C . LEU A 1 96 ? -6.306 -9.363 -10.600 1.00 88.56 96 LEU A C 1
ATOM 745 O O . LEU A 1 96 ? -5.784 -8.395 -11.153 1.00 88.56 96 LEU A O 1
ATOM 749 N N . ASP A 1 97 ? -7.373 -10.005 -11.085 1.00 79.12 97 ASP A N 1
ATOM 750 C CA . ASP A 1 97 ? -7.980 -9.788 -12.409 1.00 79.12 97 ASP A CA 1
ATOM 751 C C . ASP A 1 97 ? -9.279 -8.965 -12.362 1.00 79.12 97 ASP A C 1
ATOM 753 O O . ASP A 1 97 ? -10.061 -9.126 -11.397 1.00 79.12 97 ASP A O 1
#

pLDDT: mean 95.91, std 5.33, range [55.38, 98.44]

Sequence (97 aa):
LDHNERLEFLGDAVLELTVSRYLFDKHPNLPEGNLTKMRATIVCEPSLVIFANKIGLNEMILLGKGEEKTGGRTRPSLISDAFEAFIGALYLDQGLD

Nearest PDB structures (foldseek):
  3o2r-assembly2_D  TM=9.800E-01  e=1.203E-07  Ca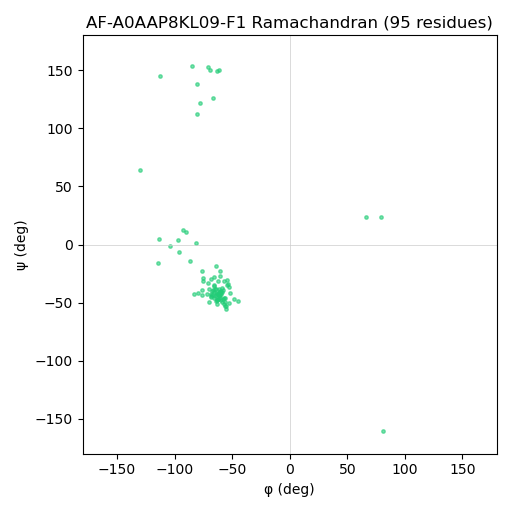mpylobacter jejuni subsp. jejuni NCTC 11168 = ATCC 700819
  3n3w-assembly1_B  TM=9.537E-01  e=3.355E-07  Campylobacter jejuni subsp. jejuni NCTC 11168 = ATCC 700819
  1o0w-assembly1_A  TM=9.947E-01  e=1.520E-06  Thermotoga maritima
  7r97-assembly1_B  TM=9.821E-01  e=2.753E-06  Escherichia coli K-12
  3rv0-assembly1_A  TM=8.585E-01  e=1.756E-04  Vanderwaltozyma polyspora DSM 70294

Organism: NCBI:txid158836

Secondary structure (DSSP, 8-state):
---THHHHHHHHHHHHHHHHHHHHHH-TTS-HHHHHHHHHHHSSHHHHHHHHHHTTHHHH----HHHHHTTGGG-HHHHHHHHHHHHHHHHHHH---

Mean predicted aligned error: 2.94 Å

Solvent-accessible surface area (backbone atoms only — not comparable to full-atom values): 5417 Å² total; per-residue (Å²): 131,81,78,58,64,70,29,17,62,48,7,46,58,51,50,52,49,52,48,48,50,51,48,50,72,75,40,77,86,61,57,66,75,57,53,52,54,51,42,56,60,57,75,29,54,76,44,35,34,54,53,26,55,74,72,48,44,46,79,69,60,90,65,55,77,66,45,49,75,74,44,42,67,75,34,55,66,58,38,23,48,49,41,24,17,48,47,23,49,47,37,74,75,64,48,95,118